Protein AF-A0A7J0DJA6-F1 (afdb_monomer)

Mean predicted aligned error: 7.09 Å

InterPro domains:
  IPR000789 Cyclin-dependent kinase, regulatory subunit [PF01111] (4-39)
  IPR000789 Cyclin-dependent kinase, regulatory subunit [PR00296] (3-17)
  IPR000789 Cyclin-dependent kinase, regulatory subunit [PR00296] (18-32)
  IPR000789 Cyclin-dependent kinase, regulatory subunit [SM01084] (3-44)
  IPR036858 Cyclin-dependent kinase, regulatory subunit superfamily [G3DSA:3.30.170.10] (1-44)
  IPR036858 Cyclin-dependent kinase, regulatory subunit superfamily [SSF55637] (2-41)

Foldseek 3Di:
DWDWDKDDWDDDPPDIDIDTDTDPVVVVVDDPPDDDDPVRPPPPD

pLDDT: mean 78.83, std 13.11, range [42.22, 94.62]

Secondary structure (DSSP, 8-state):
--PPEEPPPEE-SS-EE--EE--HHHHHHS-TTSPPPGGGS----

Solvent-accessible surface area (backbone atoms only — not comparable to full-atom values): 3209 Å² total; per-residue (Å²): 127,86,65,71,44,69,53,78,75,49,69,64,100,86,52,82,44,69,52,76,48,65,40,73,76,61,54,71,74,50,72,90,91,55,88,78,54,77,92,72,50,82,76,86,125

Sequence (45 aa):
MGQIQYSETYFDDTYEYRHAVLSPEVAKLLPKNRLLSEVRIPRAN

Organism: NCBI:txid165716

Nearest PDB structures (foldseek):
  1cks-assembly1_B  TM=9.075E-01  e=2.205E-03  Homo sapiens
  1cks-assembly1_A-2  TM=9.284E-01  e=3.331E-03  Homo sapiens
  1sce-assembly2_C-2  TM=6.485E-01  e=2.622E-02  Schizosaccharomyces pombe
  1sce-assembly2_D  TM=6.146E-01  e=6.869E-02  Schizosaccharomyces pombe
  1sce-assembly2_B  TM=6.140E-01  e=9.045E-02  Schizosaccharomyces pombe

Structure (mmCIF, N/CA/C/O backbone):
data_AF-A0A7J0DJA6-F1
#
_entry.id   AF-A0A7J0DJA6-F1
#
loop_
_atom_site.group_PDB
_atom_site.id
_atom_site.type_symbol
_atom_site.label_atom_id
_atom_site.label_alt_id
_atom_site.label_comp_id
_atom_site.label_asym_id
_atom_site.label_entity_id
_atom_site.label_seq_id
_atom_site.pdbx_PDB_ins_code
_atom_site.Cartn_x
_atom_site.Cartn_y
_atom_site.Cartn_z
_atom_site.occupancy
_atom_site.B_iso_or_equiv
_atom_site.auth_seq_id
_atom_site.auth_comp_id
_atom_site.auth_asym_id
_atom_site.auth_atom_id
_atom_site.pdbx_PDB_model_num
ATOM 1 N N . MET A 1 1 ? -1.615 15.467 15.021 1.00 45.12 1 MET A N 1
ATOM 2 C CA . MET A 1 1 ? -2.367 15.431 13.748 1.00 45.12 1 MET A CA 1
ATOM 3 C C . MET A 1 1 ? -1.850 14.232 1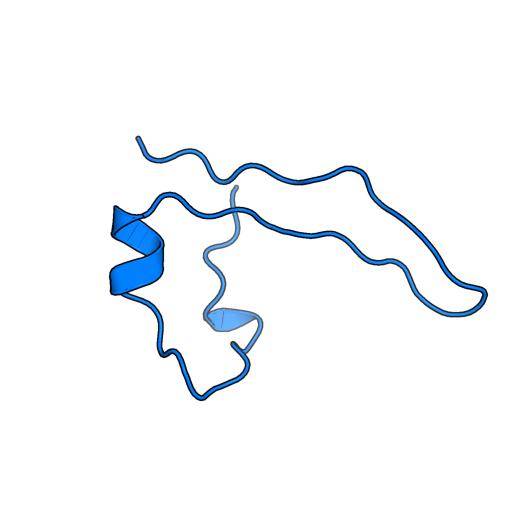2.979 1.00 45.12 1 MET A C 1
ATOM 5 O O . MET A 1 1 ? -0.646 14.166 12.775 1.00 45.12 1 MET A O 1
ATOM 9 N N . GLY A 1 2 ? -2.703 13.235 12.719 1.00 54.62 2 GLY A N 1
ATOM 10 C CA . GLY A 1 2 ? -2.297 11.931 12.183 1.00 54.62 2 GLY A CA 1
ATOM 11 C C . GLY A 1 2 ? -1.609 12.076 10.831 1.00 54.62 2 GLY A C 1
ATOM 12 O O . GLY A 1 2 ? -2.263 12.326 9.824 1.00 54.62 2 GLY A O 1
ATOM 13 N N . GLN A 1 3 ? -0.284 11.989 10.839 1.00 68.38 3 GLN A N 1
ATOM 14 C CA . GLN A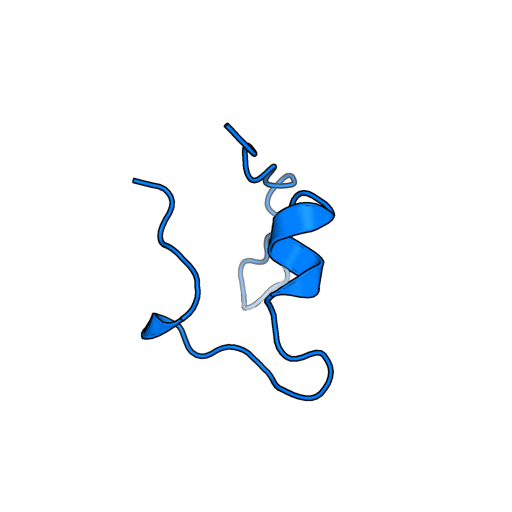 1 3 ? 0.544 12.185 9.662 1.00 68.38 3 GLN A CA 1
ATOM 15 C C . GLN A 1 3 ? 0.492 10.906 8.824 1.00 68.38 3 GLN A C 1
ATOM 17 O O . GLN A 1 3 ? 0.773 9.816 9.327 1.00 68.38 3 GLN A O 1
ATOM 22 N N . ILE A 1 4 ? 0.082 11.034 7.563 1.00 78.81 4 ILE A N 1
ATOM 23 C CA . ILE A 1 4 ? 0.152 9.933 6.602 1.00 78.81 4 ILE A CA 1
ATOM 24 C C . ILE A 1 4 ? 1.631 9.711 6.300 1.00 78.81 4 ILE A C 1
ATOM 26 O O . ILE A 1 4 ? 2.323 10.640 5.883 1.00 78.81 4 ILE A O 1
ATOM 30 N N . GLN A 1 5 ? 2.118 8.498 6.544 1.00 83.38 5 GLN A N 1
ATOM 31 C CA . GLN A 1 5 ? 3.484 8.128 6.201 1.00 83.38 5 GLN A CA 1
ATOM 32 C C . GLN A 1 5 ? 3.484 7.513 4.814 1.00 83.38 5 GLN A C 1
ATOM 34 O O . GLN A 1 5 ? 2.692 6.622 4.521 1.00 83.38 5 GLN A O 1
ATOM 39 N N . TYR A 1 6 ? 4.376 7.984 3.959 1.00 84.38 6 TYR A N 1
ATOM 40 C CA . TYR A 1 6 ? 4.552 7.427 2.630 1.00 84.38 6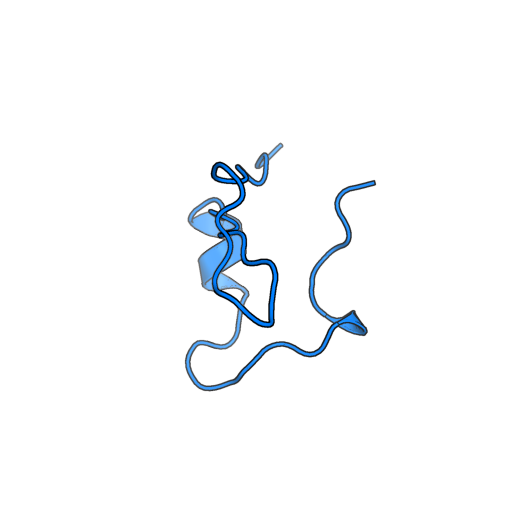 TYR A CA 1
ATOM 41 C C . TYR A 1 6 ? 5.814 6.576 2.621 1.00 84.38 6 TYR A C 1
ATOM 43 O O . TYR A 1 6 ? 6.842 6.994 3.154 1.00 84.38 6 TYR A O 1
ATOM 51 N N . SER A 1 7 ? 5.723 5.376 2.053 1.00 86.00 7 SER A N 1
ATOM 52 C CA . SER A 1 7 ? 6.899 4.544 1.818 1.00 86.00 7 SER A CA 1
ATOM 53 C C . SER A 1 7 ? 7.776 5.150 0.728 1.00 86.00 7 SER A C 1
ATOM 55 O O . SER A 1 7 ? 7.359 6.050 -0.009 1.00 86.00 7 SER A O 1
ATOM 57 N N . GLU A 1 8 ? 8.966 4.582 0.570 1.00 88.75 8 GLU A N 1
ATOM 58 C CA . GLU A 1 8 ? 9.750 4.796 -0.636 1.00 88.75 8 GLU A CA 1
ATOM 59 C C . GLU A 1 8 ? 8.966 4.344 -1.870 1.00 88.75 8 GLU A C 1
ATOM 61 O O . GLU A 1 8 ? 8.098 3.461 -1.817 1.00 88.75 8 GLU A O 1
ATOM 66 N N . THR A 1 9 ? 9.255 5.024 -2.969 1.00 91.31 9 THR A N 1
ATOM 67 C CA . THR A 1 9 ? 8.674 4.734 -4.270 1.00 91.31 9 THR A CA 1
ATOM 68 C C . THR A 1 9 ? 9.426 3.573 -4.893 1.00 91.31 9 THR A C 1
ATOM 70 O O . THR A 1 9 ? 10.657 3.576 -4.909 1.00 91.31 9 THR A O 1
A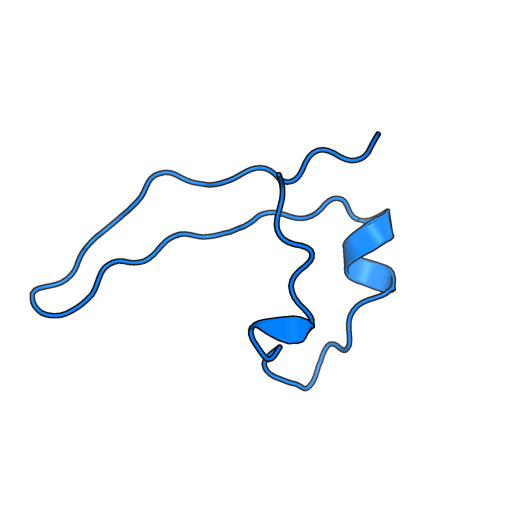TOM 73 N N . TYR A 1 10 ? 8.692 2.614 -5.437 1.00 92.69 10 TYR A N 1
ATOM 74 C CA . TYR A 1 10 ? 9.261 1.504 -6.183 1.00 92.69 10 TYR A CA 1
ATOM 75 C C . TYR A 1 10 ? 8.568 1.387 -7.538 1.00 92.69 10 TYR A C 1
ATOM 77 O O . TYR A 1 10 ? 7.435 1.832 -7.721 1.00 92.69 10 TYR A O 1
ATOM 85 N N . PHE A 1 11 ? 9.282 0.822 -8.501 1.00 94.62 11 PHE A N 1
ATOM 86 C CA . PHE A 1 11 ? 8.897 0.828 -9.904 1.00 94.62 11 PHE A CA 1
ATOM 87 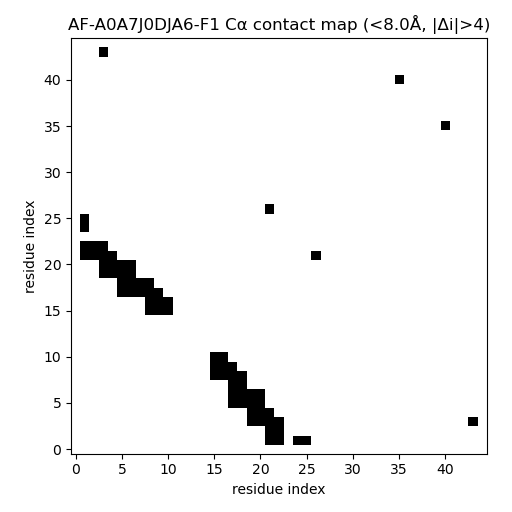C C . PHE A 1 11 ? 8.980 -0.592 -10.448 1.00 94.62 11 PHE A C 1
ATOM 89 O O . PHE A 1 11 ? 9.871 -1.352 -10.054 1.00 94.62 11 PHE A O 1
ATOM 96 N N . ASP A 1 12 ? 8.064 -0.934 -11.343 1.00 92.88 12 ASP A N 1
ATOM 97 C CA . ASP A 1 12 ? 8.278 -2.019 -12.297 1.00 92.88 12 ASP A CA 1
ATOM 98 C C . ASP A 1 12 ? 8.599 -1.425 -13.681 1.00 92.88 12 ASP A C 1
ATOM 100 O O . ASP A 1 12 ? 8.904 -0.237 -13.803 1.00 92.88 12 ASP A O 1
ATOM 104 N N . ASP A 1 13 ? 8.555 -2.240 -14.732 1.00 92.88 13 ASP A N 1
ATOM 105 C CA . ASP A 1 13 ? 8.885 -1.791 -16.088 1.00 92.88 13 ASP A CA 1
ATOM 106 C C . ASP A 1 13 ? 7.842 -0.828 -16.694 1.00 92.88 13 ASP A C 1
ATOM 108 O O . ASP A 1 13 ? 8.096 -0.222 -17.736 1.00 92.88 13 ASP A O 1
ATOM 112 N N . THR A 1 14 ? 6.652 -0.696 -16.093 1.00 93.69 14 THR A N 1
ATOM 113 C CA . THR A 1 14 ? 5.502 0.020 -16.681 1.00 93.69 14 THR A CA 1
ATOM 114 C C . THR A 1 14 ? 4.916 1.103 -15.766 1.00 93.69 14 THR A C 1
ATOM 116 O O . THR A 1 14 ? 4.389 2.100 -16.265 1.00 93.69 14 THR A O 1
ATOM 119 N N . TYR A 1 15 ? 4.993 0.945 -14.445 1.00 93.12 15 TYR A N 1
ATOM 120 C CA . TYR A 1 15 ? 4.291 1.770 -13.466 1.00 93.12 15 TYR A CA 1
ATOM 121 C C . TYR A 1 15 ? 5.138 2.096 -12.228 1.00 93.12 15 TYR A C 1
ATOM 123 O O . TYR A 1 15 ? 6.018 1.351 -11.796 1.00 93.12 15 TYR A O 1
ATOM 131 N N . GLU A 1 16 ? 4.804 3.236 -11.622 1.00 91.56 16 GLU A N 1
ATOM 132 C CA . GLU A 1 16 ? 5.335 3.703 -10.343 1.00 91.56 16 GLU A CA 1
ATOM 133 C C . GLU A 1 16 ? 4.338 3.404 -9.220 1.00 91.56 16 GLU A C 1
ATOM 135 O O . GLU A 1 16 ? 3.146 3.713 -9.321 1.00 91.56 16 GLU A O 1
ATOM 1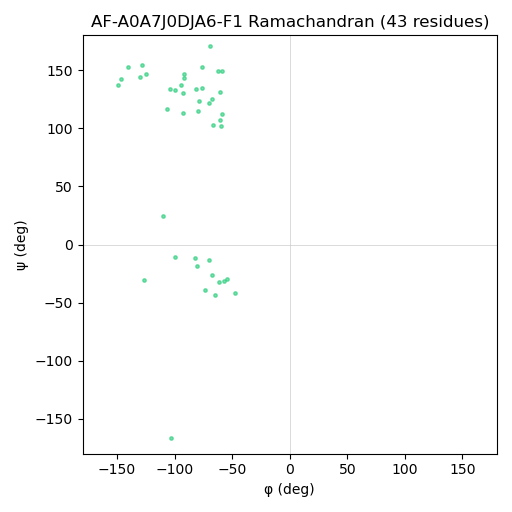40 N N . TYR A 1 17 ? 4.839 2.850 -8.119 1.00 90.44 17 TYR A N 1
ATOM 141 C CA . TYR A 1 17 ? 4.046 2.480 -6.958 1.00 90.44 17 TYR A CA 1
ATOM 142 C C . TYR A 1 17 ? 4.582 3.126 -5.683 1.00 90.44 17 TYR A C 1
ATOM 144 O O . TYR A 1 17 ? 5.786 3.293 -5.475 1.00 90.44 17 TYR A O 1
ATOM 152 N N . ARG A 1 18 ? 3.657 3.448 -4.777 1.00 90.19 18 ARG A N 1
ATOM 153 C CA . ARG A 1 18 ? 3.967 3.892 -3.418 1.00 90.19 18 ARG A CA 1
ATOM 154 C C . ARG A 1 18 ? 2.889 3.415 -2.459 1.00 90.19 18 ARG A C 1
ATOM 156 O O . ARG A 1 18 ? 1.701 3.438 -2.788 1.00 90.19 18 ARG A O 1
ATOM 163 N N . HIS A 1 19 ? 3.285 3.033 -1.253 1.00 87.69 19 HIS A N 1
ATOM 164 C CA . HIS A 1 19 ? 2.344 2.736 -0.185 1.00 87.69 19 HIS A CA 1
ATOM 165 C C . HIS A 1 19 ? 2.127 3.968 0.693 1.00 87.69 19 HIS A C 1
ATOM 167 O O . HIS A 1 19 ? 3.070 4.665 1.066 1.00 87.69 19 HIS A O 1
ATOM 173 N N . ALA A 1 20 ? 0.869 4.220 1.052 1.00 85.50 20 ALA A N 1
ATOM 174 C CA . ALA A 1 20 ? 0.497 5.203 2.059 1.00 85.50 20 ALA A CA 1
ATOM 175 C C . ALA A 1 20 ? 0.054 4.469 3.328 1.00 85.50 20 ALA A C 1
ATOM 177 O O . ALA A 1 20 ? -0.937 3.736 3.331 1.00 85.50 20 ALA A O 1
ATOM 178 N N . VAL A 1 21 ? 0.794 4.668 4.410 1.00 85.81 21 VAL A N 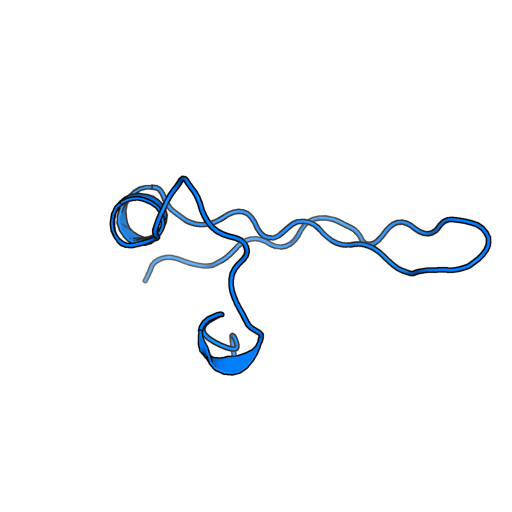1
ATOM 179 C CA . VAL A 1 21 ? 0.492 4.145 5.736 1.00 85.81 21 VAL A CA 1
ATOM 180 C C . VAL A 1 21 ? -0.303 5.200 6.494 1.00 85.81 21 VAL A C 1
ATOM 182 O O . VAL A 1 21 ? 0.179 6.289 6.811 1.00 85.81 21 VAL A O 1
ATOM 185 N N . LEU A 1 22 ? -1.558 4.866 6.772 1.00 83.62 22 LEU A N 1
ATOM 186 C CA . LEU A 1 22 ? -2.483 5.723 7.503 1.00 83.62 22 LEU A CA 1
ATOM 187 C C . LEU A 1 22 ? -2.431 5.410 8.997 1.00 83.62 22 LEU A C 1
ATOM 189 O O . LEU A 1 22 ? -2.282 4.256 9.401 1.00 83.62 22 LEU A O 1
ATOM 193 N N . SER A 1 23 ? -2.632 6.431 9.831 1.00 84.94 23 SER A N 1
ATOM 194 C CA . SER A 1 23 ? -2.807 6.220 11.267 1.00 84.94 23 SER A CA 1
ATOM 195 C C . SER A 1 23 ? -4.063 5.368 11.546 1.00 84.94 23 SER A C 1
ATOM 197 O O . SER A 1 23 ? -5.054 5.481 10.814 1.00 84.94 23 SER A O 1
ATOM 199 N N . PRO A 1 24 ? -4.086 4.563 12.627 1.00 81.44 24 PRO A N 1
ATOM 200 C CA . PRO A 1 24 ? -5.195 3.648 12.924 1.00 81.44 24 PRO A CA 1
ATOM 201 C C . PRO A 1 24 ? -6.563 4.333 13.035 1.00 81.44 24 PRO A C 1
ATOM 203 O O . PRO A 1 24 ? -7.587 3.736 12.707 1.00 81.44 24 PRO A O 1
ATOM 206 N N . GLU A 1 25 ? -6.588 5.586 13.493 1.00 83.69 25 GLU A N 1
ATOM 207 C CA . GLU A 1 25 ? -7.807 6.391 13.625 1.00 83.69 25 GLU A CA 1
ATOM 208 C C . GLU A 1 25 ? -8.441 6.695 12.263 1.00 83.69 25 GLU A C 1
ATOM 210 O O . GLU A 1 25 ? -9.645 6.521 12.090 1.00 83.69 25 GLU A O 1
ATOM 215 N N . VAL A 1 26 ? -7.622 7.056 11.270 1.00 78.81 26 VAL A N 1
ATOM 216 C CA . VAL A 1 26 ? -8.067 7.339 9.898 1.00 78.81 26 VAL A CA 1
ATOM 217 C C . VAL A 1 26 ? -8.434 6.043 9.173 1.00 78.81 26 VAL A C 1
ATOM 219 O O . VAL A 1 26 ? -9.446 5.989 8.478 1.00 78.81 26 VAL A O 1
ATOM 222 N N . ALA A 1 27 ? -7.670 4.966 9.385 1.00 81.69 27 ALA A N 1
ATOM 223 C CA . ALA A 1 27 ? -7.936 3.666 8.767 1.00 81.69 27 ALA A CA 1
ATOM 224 C C . ALA A 1 27 ? -9.307 3.080 9.163 1.00 81.69 27 ALA A C 1
ATOM 226 O O . ALA A 1 27 ? -9.948 2.411 8.353 1.00 81.69 27 ALA A O 1
ATOM 227 N N . LYS A 1 28 ? -9.792 3.355 10.384 1.00 82.81 28 LYS A N 1
ATOM 228 C CA . LYS A 1 28 ? -11.135 2.942 10.837 1.00 82.81 28 LYS A CA 1
ATOM 229 C C . LYS A 1 28 ? -12.272 3.651 10.096 1.00 82.81 28 LYS A C 1
ATOM 231 O O . LYS A 1 28 ? -13.358 3.087 10.003 1.00 82.81 28 LYS A O 1
ATOM 236 N N . LEU A 1 29 ? -12.035 4.857 9.580 1.00 82.25 29 LEU A N 1
ATOM 237 C CA . LEU A 1 29 ? -13.032 5.646 8.847 1.00 82.25 29 LEU A CA 1
ATOM 238 C C . LEU A 1 29 ? -13.155 5.223 7.374 1.00 82.25 29 LEU A C 1
ATOM 240 O O . LEU A 1 29 ? -14.091 5.638 6.686 1.00 82.25 29 LEU A O 1
ATOM 244 N N . LEU A 1 30 ? -12.222 4.406 6.877 1.00 82.25 30 LEU A N 1
ATOM 245 C CA . LEU A 1 30 ? -12.191 3.983 5.483 1.00 82.25 30 LEU A CA 1
ATOM 246 C C . LEU A 1 30 ? -12.952 2.666 5.249 1.00 82.25 30 LEU A C 1
ATOM 248 O O . LEU A 1 30 ? -12.899 1.747 6.070 1.00 82.25 30 LEU A O 1
ATOM 252 N N . PRO A 1 31 ? -13.647 2.537 4.103 1.00 83.56 31 PRO A N 1
ATOM 253 C CA . PRO A 1 31 ? -14.305 1.293 3.718 1.00 83.56 31 PRO A CA 1
ATOM 254 C C . PRO A 1 31 ? -13.271 0.200 3.404 1.00 83.56 31 PRO A C 1
ATOM 256 O O . PRO A 1 31 ? -12.417 0.380 2.543 1.00 83.56 31 PRO A O 1
ATOM 259 N N . LYS A 1 32 ? -13.379 -0.960 4.065 1.00 75.94 32 LYS A N 1
ATOM 260 C CA . LYS A 1 32 ? -12.409 -2.070 3.940 1.00 75.94 32 LYS A CA 1
ATOM 261 C C . LYS A 1 32 ? -12.588 -2.953 2.698 1.00 75.94 32 LYS A C 1
ATOM 263 O O . LYS A 1 32 ? -11.650 -3.628 2.302 1.00 75.94 32 LYS A O 1
ATOM 268 N N . ASN A 1 33 ? -13.761 -2.918 2.062 1.00 76.81 33 ASN A N 1
ATOM 269 C CA . ASN A 1 33 ? -14.105 -3.793 0.930 1.00 76.81 33 ASN A CA 1
ATOM 270 C C . ASN A 1 33 ? -14.195 -3.045 -0.406 1.00 76.81 33 ASN A C 1
ATOM 272 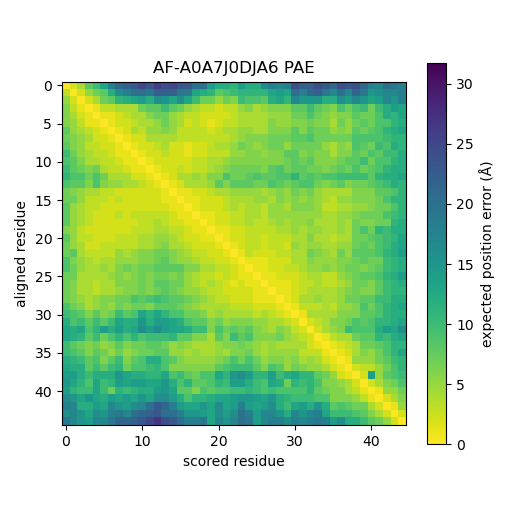O O . ASN A 1 33 ? -14.935 -3.456 -1.301 1.00 76.81 33 ASN A O 1
ATOM 276 N N . ARG A 1 34 ? -13.512 -1.905 -0.550 1.00 77.69 34 ARG A N 1
ATOM 277 C CA . ARG A 1 34 ? -13.573 -1.145 -1.799 1.00 77.69 34 ARG A CA 1
ATOM 278 C C . ARG A 1 34 ? -12.283 -0.389 -2.069 1.00 77.69 34 ARG A C 1
ATOM 280 O O . ARG A 1 34 ? -11.755 0.268 -1.179 1.00 77.69 34 ARG A O 1
ATOM 287 N N . LEU A 1 35 ? -11.847 -0.425 -3.328 1.00 81.06 35 LEU A N 1
ATOM 288 C CA . LEU A 1 35 ? -10.822 0.484 -3.827 1.00 81.06 35 LEU A CA 1
ATOM 289 C C . LEU A 1 35 ? -11.314 1.926 -3.685 1.00 81.06 35 LEU A C 1
ATOM 291 O O . LEU A 1 35 ? -12.445 2.261 -4.054 1.00 81.06 35 LEU A O 1
ATOM 295 N N . LEU A 1 36 ? -10.466 2.773 -3.117 1.00 79.81 36 LEU A N 1
ATOM 296 C CA . LEU A 1 36 ? -10.754 4.192 -2.995 1.00 79.81 36 LEU A CA 1
ATOM 297 C C . LEU A 1 36 ? -10.543 4.857 -4.355 1.00 79.81 36 LEU A C 1
ATOM 299 O 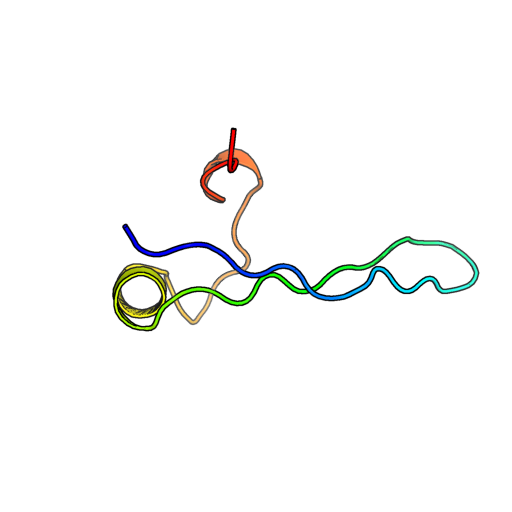O . LEU A 1 36 ? -9.554 4.607 -5.035 1.00 79.81 36 LEU A O 1
ATOM 303 N N . SER A 1 37 ? -11.487 5.706 -4.748 1.00 77.69 37 SER A N 1
ATOM 304 C CA . SER A 1 37 ? -11.320 6.605 -5.887 1.00 77.69 37 SER A CA 1
ATOM 305 C C . SER A 1 37 ? -10.422 7.776 -5.498 1.00 77.69 37 SER A C 1
ATOM 307 O O . SER A 1 37 ? -10.455 8.204 -4.344 1.00 77.69 37 SER A O 1
ATOM 309 N N . GLU A 1 38 ? -9.715 8.358 -6.465 1.00 74.19 38 GLU A N 1
ATOM 310 C CA . GLU A 1 38 ? -8.800 9.493 -6.268 1.00 74.19 38 GLU A CA 1
ATOM 311 C C . GLU A 1 38 ? -9.409 10.640 -5.438 1.00 74.19 38 GLU A C 1
ATOM 313 O O . GLU A 1 38 ? -8.780 11.126 -4.506 1.00 74.19 38 GLU A O 1
ATOM 318 N N . VAL A 1 39 ? -10.679 10.991 -5.686 1.00 70.06 39 VAL A N 1
ATOM 319 C CA . VAL A 1 39 ? -11.444 12.014 -4.936 1.00 70.06 39 VAL A CA 1
ATOM 320 C C . VAL A 1 39 ? -11.480 11.772 -3.424 1.00 70.06 39 VAL A C 1
ATOM 322 O O . VAL A 1 39 ? -11.630 12.705 -2.640 1.00 70.06 39 VAL A O 1
ATOM 325 N N . ARG A 1 40 ? -11.405 10.509 -3.003 1.00 61.59 40 ARG A N 1
ATOM 326 C CA . ARG A 1 40 ? -11.670 10.086 -1.627 1.00 61.59 40 ARG A CA 1
ATOM 327 C C . ARG A 1 40 ? -10.393 9.870 -0.819 1.00 61.59 40 ARG A C 1
ATOM 329 O O . ARG A 1 40 ? -10.479 9.706 0.396 1.00 61.59 40 ARG A O 1
ATOM 336 N N . ILE A 1 41 ? -9.234 9.867 -1.476 1.00 64.94 41 ILE A N 1
ATOM 337 C CA . ILE A 1 41 ? -7.944 9.888 -0.795 1.00 64.94 41 ILE A CA 1
ATOM 338 C C . ILE A 1 41 ? -7.713 11.347 -0.390 1.00 64.94 41 ILE A C 1
ATOM 340 O O . ILE A 1 41 ? -7.628 12.198 -1.276 1.00 64.94 41 ILE A O 1
ATOM 344 N N . PRO A 1 42 ? -7.660 11.673 0.916 1.00 59.75 42 PRO A N 1
ATOM 345 C CA . PRO A 1 42 ? -7.370 13.031 1.343 1.00 59.75 42 PRO A CA 1
ATOM 346 C C . PRO A 1 42 ? -5.985 13.380 0.806 1.00 59.75 42 PRO A C 1
ATOM 348 O O . PRO A 1 42 ? -4.984 12.816 1.249 1.00 59.75 42 PRO A O 1
ATOM 351 N N . ARG A 1 43 ? -5.936 14.244 -0.213 1.00 54.97 43 ARG A N 1
ATOM 352 C CA . ARG A 1 43 ? -4.674 14.751 -0.746 1.00 54.97 43 ARG A CA 1
ATOM 353 C C . ARG A 1 43 ? -3.973 15.451 0.414 1.00 54.97 43 ARG A C 1
ATOM 355 O O . ARG A 1 43 ? -4.487 16.441 0.930 1.00 54.97 43 ARG A O 1
ATOM 362 N N . ALA A 1 44 ? -2.860 14.880 0.867 1.00 53.53 44 ALA A N 1
ATOM 363 C CA . ALA A 1 44 ? -1.959 15.555 1.782 1.00 53.53 44 ALA A CA 1
ATOM 364 C C . ALA A 1 44 ? -1.370 16.729 0.995 1.00 53.53 44 ALA A C 1
ATOM 366 O O . ALA A 1 44 ? -0.585 16.518 0.073 1.00 53.53 44 ALA A O 1
ATOM 367 N N . ASN A 1 45 ? -1.885 17.924 1.275 1.00 42.22 45 ASN A N 1
ATOM 368 C CA . ASN A 1 45 ? -1.375 19.188 0.759 1.00 42.22 45 ASN A CA 1
ATOM 369 C C . ASN A 1 45 ? -0.270 19.681 1.694 1.00 42.22 45 ASN A C 1
ATOM 371 O O . ASN A 1 45 ? -0.461 19.521 2.924 1.00 42.22 45 ASN A O 1
#

Radius of gyration: 12.17 Å; Cα contacts (8 Å, |Δi|>4): 35; chains: 1; bounding box: 24×23×30 Å